Protein AF-X1AXU0-F1 (afdb_monomer_lite)

Organism: NCBI:txid412755

Structure (mmCIF, N/CA/C/O backbone):
data_AF-X1AXU0-F1
#
_entry.id   AF-X1AXU0-F1
#
loop_
_atom_site.group_PDB
_atom_site.id
_atom_site.type_symbol
_atom_site.label_atom_id
_atom_site.label_alt_id
_atom_site.label_comp_id
_atom_site.label_asym_id
_atom_site.label_entity_id
_atom_site.label_seq_id
_atom_site.pdbx_PDB_ins_code
_atom_site.Cartn_x
_atom_site.Cartn_y
_atom_site.Cartn_z
_atom_site.occupancy
_atom_site.B_iso_or_equiv
_atom_site.auth_seq_id
_atom_site.auth_comp_id
_atom_site.auth_asym_id
_atom_site.auth_atom_id
_atom_site.pdbx_PDB_model_num
ATOM 1 N N . MET A 1 1 ? 32.198 12.340 8.528 1.00 33.16 1 MET A N 1
ATOM 2 C CA . MET A 1 1 ? 31.574 12.739 7.250 1.00 33.16 1 MET A CA 1
ATOM 3 C C . MET A 1 1 ? 30.071 12.574 7.411 1.00 33.16 1 MET A C 1
ATOM 5 O O . MET A 1 1 ? 29.582 11.455 7.395 1.00 33.16 1 MET A O 1
ATOM 9 N N . ALA A 1 2 ? 29.370 13.657 7.747 1.00 30.53 2 ALA A N 1
ATOM 10 C CA . ALA A 1 2 ? 27.934 13.627 8.004 1.00 30.53 2 ALA A CA 1
ATOM 11 C C . ALA A 1 2 ? 27.194 13.727 6.665 1.00 30.53 2 ALA A C 1
ATOM 13 O O . ALA A 1 2 ? 27.225 14.778 6.027 1.00 30.53 2 ALA A O 1
ATOM 14 N N . LEU A 1 3 ? 26.563 12.637 6.222 1.00 32.59 3 LEU A N 1
ATOM 15 C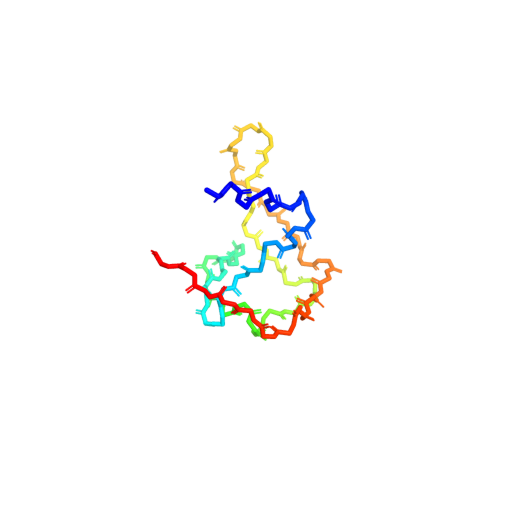 CA . LEU A 1 3 ? 25.643 12.696 5.091 1.00 32.59 3 LEU A CA 1
ATOM 16 C C . LEU A 1 3 ? 24.315 13.272 5.600 1.00 32.59 3 LEU A C 1
ATOM 18 O O . LEU A 1 3 ? 23.495 12.577 6.197 1.00 32.59 3 LEU A O 1
ATOM 22 N N . LEU A 1 4 ? 24.137 14.575 5.394 1.00 39.31 4 LEU A N 1
ATOM 23 C CA . LEU A 1 4 ? 22.843 15.251 5.433 1.00 39.31 4 LEU A CA 1
ATOM 24 C C . LEU A 1 4 ? 21.947 14.628 4.348 1.00 39.31 4 LEU A C 1
ATOM 26 O O . LEU A 1 4 ? 21.980 15.060 3.200 1.00 39.31 4 LEU A O 1
ATOM 30 N N . ALA A 1 5 ? 21.174 13.593 4.680 1.00 42.03 5 ALA A N 1
ATOM 31 C CA . ALA A 1 5 ? 20.147 13.079 3.777 1.00 42.03 5 ALA A CA 1
ATOM 32 C C . ALA A 1 5 ? 18.966 14.077 3.753 1.00 42.03 5 ALA A C 1
ATOM 34 O O . ALA A 1 5 ? 18.364 14.331 4.802 1.00 42.03 5 ALA A O 1
ATOM 35 N N . PRO A 1 6 ? 18.636 14.700 2.606 1.00 40.50 6 PRO A N 1
ATOM 36 C CA . PRO A 1 6 ? 17.590 15.715 2.534 1.00 40.50 6 PRO A CA 1
ATOM 37 C C . PRO A 1 6 ? 16.193 15.117 2.774 1.00 40.50 6 PRO A C 1
ATOM 39 O O . PRO A 1 6 ? 15.926 13.950 2.491 1.00 40.50 6 PRO A O 1
ATOM 42 N N . ARG A 1 7 ? 15.269 15.952 3.270 1.00 43.12 7 ARG A N 1
ATOM 43 C CA . ARG A 1 7 ? 13.899 15.623 3.728 1.00 43.12 7 ARG A CA 1
ATOM 44 C C . ARG A 1 7 ? 12.920 15.085 2.657 1.00 43.12 7 ARG A C 1
ATOM 46 O O . ARG A 1 7 ? 11.732 14.997 2.940 1.00 43.12 7 ARG A O 1
ATOM 53 N N . ASN A 1 8 ? 13.379 14.673 1.471 1.00 43.44 8 ASN A N 1
ATOM 54 C CA . ASN A 1 8 ? 12.523 14.287 0.332 1.00 43.44 8 ASN A CA 1
ATOM 55 C C . ASN A 1 8 ? 12.565 12.787 -0.017 1.00 43.44 8 ASN A C 1
ATOM 57 O O . ASN A 1 8 ? 12.232 12.388 -1.135 1.00 43.44 8 ASN A O 1
ATOM 61 N N . HIS A 1 9 ? 12.952 11.918 0.920 1.00 50.28 9 HIS A N 1
ATOM 62 C CA . HIS A 1 9 ? 12.765 10.482 0.729 1.00 50.28 9 HIS A CA 1
ATOM 63 C C . HIS A 1 9 ? 11.271 10.158 0.814 1.00 50.28 9 HIS A C 1
ATOM 65 O O . HIS A 1 9 ? 10.738 9.959 1.903 1.00 50.28 9 HIS A O 1
ATOM 71 N N . ALA A 1 10 ? 10.599 10.073 -0.336 1.00 54.91 10 ALA A N 1
ATOM 72 C CA . ALA A 1 10 ? 9.374 9.296 -0.456 1.00 54.91 10 ALA A CA 1
ATOM 73 C C . ALA A 1 10 ? 9.669 7.894 0.106 1.00 54.91 10 ALA A C 1
ATOM 75 O O . ALA A 1 10 ? 10.403 7.109 -0.503 1.00 54.91 10 ALA A O 1
ATOM 76 N N . LYS A 1 11 ? 9.216 7.645 1.340 1.00 72.81 11 LYS A N 1
ATOM 77 C CA . LYS A 1 11 ? 9.454 6.399 2.066 1.00 72.81 11 LYS A CA 1
ATOM 78 C C . LYS A 1 11 ? 8.605 5.322 1.406 1.00 72.81 11 LYS A C 1
ATOM 80 O O . LYS A 1 11 ? 7.420 5.196 1.690 1.00 72.81 11 LYS A O 1
ATOM 85 N N . CYS A 1 12 ? 9.205 4.593 0.477 1.00 85.44 12 CYS A N 1
ATOM 86 C CA . CYS A 1 12 ? 8.573 3.434 -0.132 1.00 85.44 12 CYS A CA 1
ATOM 87 C C . CYS A 1 12 ? 8.670 2.224 0.779 1.00 85.44 12 CYS A C 1
ATOM 89 O O . CYS A 1 12 ? 9.574 2.116 1.606 1.00 85.44 12 CYS A O 1
ATOM 91 N N . GLN A 1 13 ? 7.746 1.295 0.575 1.00 89.00 13 GLN A N 1
ATOM 92 C CA . GLN A 1 13 ? 7.816 -0.018 1.187 1.00 89.00 13 GLN A CA 1
ATOM 93 C C . GLN A 1 13 ? 8.567 -0.981 0.273 1.00 89.00 13 GLN A C 1
ATOM 95 O O . GLN A 1 13 ? 8.581 -0.834 -0.950 1.00 89.00 13 GLN A O 1
ATOM 100 N N . ARG A 1 14 ? 9.184 -1.990 0.885 1.00 91.62 14 ARG A N 1
ATOM 101 C CA . ARG A 1 14 ? 9.802 -3.100 0.165 1.00 91.62 14 ARG A CA 1
ATOM 102 C C . ARG A 1 14 ? 8.737 -3.869 -0.629 1.00 91.62 14 ARG A C 1
ATOM 104 O O . ARG A 1 14 ? 7.627 -4.084 -0.147 1.00 91.62 14 ARG A O 1
ATOM 111 N N . LYS A 1 15 ? 9.104 -4.356 -1.816 1.00 91.06 15 LYS A N 1
ATOM 112 C CA . LYS A 1 15 ? 8.290 -5.319 -2.573 1.00 91.06 15 LYS A CA 1
ATOM 113 C C . LYS A 1 15 ? 7.935 -6.539 -1.708 1.00 91.06 15 LYS A C 1
ATOM 115 O O . LYS A 1 15 ? 8.804 -7.080 -1.020 1.00 91.06 15 LYS A O 1
ATOM 120 N N . GLY A 1 16 ? 6.677 -6.969 -1.754 1.00 93.38 16 GLY A N 1
ATOM 121 C CA . GLY A 1 16 ? 6.132 -8.063 -0.956 1.00 93.38 16 GLY A CA 1
ATOM 122 C C . GLY A 1 16 ? 5.679 -7.666 0.452 1.00 93.38 16 GLY A C 1
ATOM 123 O O . GLY A 1 16 ? 5.160 -8.525 1.166 1.00 93.38 16 GLY A O 1
ATOM 124 N N . SER A 1 17 ? 5.848 -6.403 0.867 1.00 93.62 17 SER A N 1
ATOM 125 C CA . SER A 1 17 ? 5.254 -5.903 2.112 1.00 93.62 17 SER A CA 1
ATOM 126 C C . SER A 1 17 ? 3.736 -6.085 2.096 1.00 93.62 17 SER A C 1
ATOM 128 O O . SER A 1 17 ? 3.091 -5.874 1.070 1.00 93.62 17 SER A O 1
ATOM 130 N N . LEU A 1 18 ? 3.169 -6.473 3.239 1.00 96.00 18 LEU A N 1
ATOM 131 C CA . LEU A 1 18 ? 1.737 -6.731 3.375 1.00 96.00 18 LEU A CA 1
ATOM 132 C C . LEU A 1 18 ? 0.995 -5.483 3.857 1.00 96.00 18 LEU A C 1
ATOM 134 O O . LEU A 1 18 ? 1.391 -4.860 4.840 1.00 96.00 18 LEU A O 1
ATOM 138 N N . VAL A 1 19 ? -0.113 -5.180 3.193 1.00 95.31 19 VAL A N 1
ATOM 139 C CA . VAL A 1 19 ? -1.098 -4.168 3.574 1.00 95.31 19 VAL A CA 1
ATOM 140 C C . VAL A 1 19 ? -2.329 -4.882 4.125 1.00 95.31 19 VAL A C 1
ATOM 142 O O . VAL A 1 19 ? -2.812 -5.846 3.527 1.00 95.31 19 VAL A O 1
ATOM 145 N N . THR A 1 20 ? -2.833 -4.421 5.269 1.00 96.56 20 THR A N 1
ATOM 146 C CA . THR A 1 20 ? -4.066 -4.946 5.871 1.00 96.56 20 THR A CA 1
ATOM 147 C C . THR A 1 20 ? -5.272 -4.202 5.303 1.00 96.56 20 THR A C 1
ATOM 149 O O . THR A 1 20 ? -5.405 -2.988 5.473 1.00 96.56 20 THR A O 1
ATOM 152 N N . LEU A 1 21 ? -6.149 -4.941 4.629 1.00 95.94 21 LEU A N 1
ATOM 153 C CA . LEU A 1 21 ? -7.411 -4.445 4.094 1.00 95.94 21 LEU A CA 1
ATOM 154 C C . LEU A 1 21 ? -8.450 -4.285 5.212 1.00 95.94 21 LEU A C 1
ATOM 156 O O . LEU A 1 21 ? -8.347 -4.919 6.264 1.00 95.94 21 LEU A O 1
ATOM 160 N N . SER A 1 22 ? -9.483 -3.474 4.983 1.00 95.56 22 SER A N 1
ATOM 161 C CA . SER A 1 22 ? -10.529 -3.226 5.988 1.00 95.56 22 SER A CA 1
ATOM 162 C C . SER A 1 22 ? -11.374 -4.458 6.326 1.00 95.56 22 SER A C 1
ATOM 164 O O . SER A 1 22 ? -11.907 -4.560 7.426 1.00 95.56 22 SER A O 1
ATOM 166 N N . ASN A 1 23 ? -11.421 -5.444 5.428 1.00 93.75 23 ASN A N 1
ATOM 167 C CA . ASN A 1 23 ? -12.044 -6.749 5.664 1.00 93.75 23 ASN A CA 1
ATOM 168 C C . ASN A 1 23 ? -11.155 -7.728 6.465 1.00 93.75 23 ASN A C 1
ATOM 170 O O . ASN A 1 23 ? -11.511 -8.895 6.615 1.00 93.75 23 ASN A O 1
ATOM 174 N N . GLY A 1 24 ? -9.984 -7.285 6.936 1.00 92.69 24 GLY A N 1
ATOM 175 C CA . GLY A 1 24 ? -9.034 -8.091 7.706 1.00 92.69 24 GLY A CA 1
ATOM 176 C C . GLY A 1 24 ? -8.103 -8.975 6.867 1.00 92.69 24 GLY A C 1
ATOM 177 O O . GLY A 1 24 ? -7.167 -9.561 7.416 1.00 92.69 24 GLY A O 1
ATOM 178 N N . LEU A 1 25 ? -8.303 -9.058 5.546 1.00 95.56 25 LEU A N 1
ATOM 179 C CA . LEU A 1 25 ? -7.383 -9.761 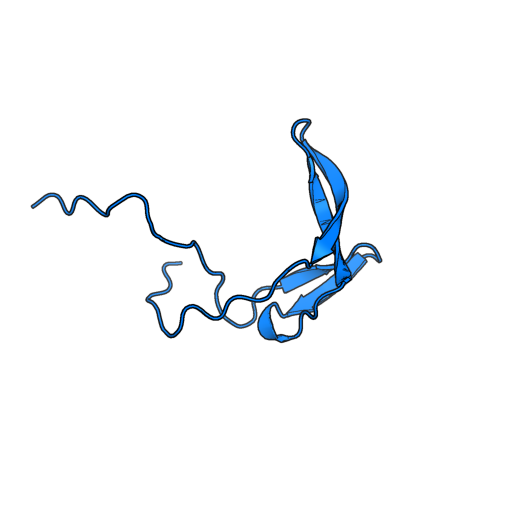4.653 1.00 95.56 25 LEU A CA 1
ATOM 180 C C . LEU A 1 25 ? -6.084 -8.972 4.465 1.00 95.56 25 LEU A C 1
ATOM 182 O O . LEU A 1 25 ? -6.003 -7.769 4.716 1.00 95.56 25 LEU A O 1
ATOM 186 N N . ARG A 1 26 ? -5.045 -9.664 3.993 1.00 96.62 26 ARG A N 1
ATOM 187 C CA . ARG A 1 26 ? -3.752 -9.057 3.671 1.00 96.62 26 ARG A CA 1
ATOM 188 C C . ARG A 1 26 ? -3.464 -9.182 2.189 1.00 96.62 26 ARG A C 1
ATOM 190 O O . ARG A 1 26 ? -3.662 -10.243 1.602 1.00 96.62 26 ARG A O 1
ATOM 197 N N . LYS A 1 27 ? -2.944 -8.105 1.617 1.00 95.81 27 LYS A N 1
ATOM 198 C CA . LYS A 1 27 ? -2.571 -8.003 0.206 1.00 95.81 27 LYS A CA 1
ATOM 199 C C . LYS A 1 27 ? -1.127 -7.527 0.108 1.00 95.81 27 LYS A C 1
ATOM 201 O O . LYS A 1 27 ? -0.686 -6.767 0.969 1.00 95.81 27 LYS A O 1
ATOM 206 N N . LYS A 1 28 ? -0.363 -7.981 -0.887 1.00 97.38 28 LYS A N 1
ATOM 207 C CA . LYS A 1 28 ? 0.970 -7.406 -1.118 1.00 97.38 28 LYS A CA 1
ATOM 208 C C . LYS A 1 28 ? 0.814 -5.988 -1.654 1.00 97.38 28 LYS A C 1
ATOM 210 O O . LYS A 1 28 ? -0.125 -5.720 -2.397 1.00 97.38 28 LYS A O 1
ATOM 215 N N . ILE A 1 29 ? 1.745 -5.104 -1.309 1.00 94.56 29 ILE A N 1
ATOM 216 C CA . ILE A 1 29 ? 1.689 -3.703 -1.734 1.00 94.56 29 ILE A CA 1
ATOM 217 C C . ILE A 1 29 ? 1.704 -3.554 -3.260 1.00 94.56 29 ILE A C 1
ATOM 219 O O . ILE A 1 29 ? 1.016 -2.687 -3.786 1.00 94.56 29 ILE A O 1
ATOM 223 N N . GLU A 1 30 ? 2.428 -4.419 -3.978 1.00 94.88 30 GLU A N 1
ATOM 224 C CA . GLU A 1 30 ? 2.434 -4.426 -5.447 1.00 94.88 30 GLU A CA 1
ATOM 225 C C . GLU A 1 30 ? 1.112 -4.887 -6.080 1.00 94.88 30 GLU A C 1
ATOM 227 O O . GLU A 1 30 ? 0.886 -4.607 -7.253 1.00 94.88 30 GLU A O 1
ATOM 232 N N . ASP A 1 31 ? 0.250 -5.565 -5.319 1.00 96.56 31 ASP A N 1
ATOM 233 C CA . ASP A 1 31 ? -1.043 -6.058 -5.798 1.00 96.56 31 ASP A CA 1
ATOM 234 C C . ASP A 1 31 ? -2.189 -5.082 -5.452 1.00 96.56 31 ASP A C 1
ATOM 236 O O . ASP A 1 31 ? -3.319 -5.271 -5.910 1.00 96.56 31 ASP A O 1
ATOM 240 N N . CYS A 1 32 ? -1.944 -4.062 -4.619 1.00 95.69 32 CYS A N 1
ATOM 241 C CA . CYS A 1 32 ? -2.940 -3.052 -4.253 1.00 95.69 32 CYS A CA 1
ATOM 242 C C . CYS A 1 32 ? -3.423 -2.268 -5.480 1.00 95.69 32 CYS A C 1
ATOM 244 O O . CYS A 1 32 ? -2.640 -1.937 -6.366 1.00 95.69 32 CYS A O 1
ATOM 246 N N . VAL A 1 33 ? -4.718 -1.953 -5.511 1.00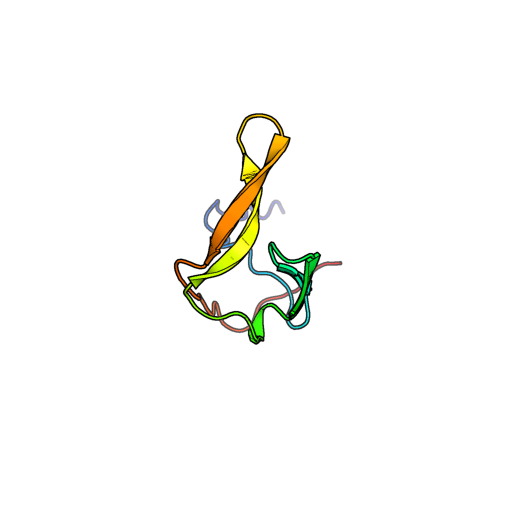 96.88 33 VAL A N 1
ATOM 247 C CA . VAL A 1 33 ? -5.347 -1.137 -6.560 1.00 96.88 33 VAL A CA 1
ATOM 248 C C . VAL A 1 33 ? -5.987 0.114 -5.954 1.00 96.88 33 VAL A C 1
ATOM 250 O O . VAL A 1 33 ? -6.252 0.160 -4.753 1.00 96.88 33 VAL A O 1
ATOM 253 N N . ILE A 1 34 ? -6.226 1.140 -6.774 1.00 97.38 34 ILE A N 1
ATOM 254 C CA . ILE A 1 34 ? -6.999 2.321 -6.357 1.00 97.38 34 ILE A CA 1
ATOM 255 C C . ILE A 1 34 ? -8.385 1.865 -5.874 1.00 97.38 34 ILE A C 1
ATOM 257 O O . ILE A 1 34 ? -8.938 0.895 -6.387 1.00 97.38 34 ILE A O 1
ATOM 261 N N . ASP A 1 35 ? -8.907 2.555 -4.861 1.00 97.19 35 ASP A N 1
ATOM 262 C CA . ASP A 1 35 ? -10.147 2.247 -4.142 1.00 97.19 35 ASP A CA 1
ATOM 263 C C . ASP A 1 35 ? -10.133 0.953 -3.297 1.00 97.19 35 ASP A C 1
ATOM 265 O O . ASP A 1 35 ? -11.132 0.666 -2.630 1.00 97.19 35 ASP A O 1
ATOM 269 N N . ASP A 1 36 ? -9.008 0.223 -3.197 1.00 96.94 36 ASP A N 1
ATOM 270 C CA . ASP A 1 36 ? -8.849 -0.808 -2.159 1.00 96.94 36 ASP A CA 1
ATOM 271 C C . ASP A 1 36 ? -9.065 -0.174 -0.773 1.00 96.94 36 ASP A C 1
ATOM 273 O O . ASP A 1 36 ? -8.436 0.829 -0.416 1.00 96.94 36 ASP A O 1
ATOM 277 N N . LYS A 1 37 ? -9.946 -0.782 0.026 1.00 97.81 37 LYS A N 1
ATOM 278 C CA . LYS A 1 37 ? -10.227 -0.351 1.397 1.00 97.81 37 LYS A CA 1
ATOM 279 C C . LYS A 1 37 ? -9.191 -0.926 2.357 1.00 97.81 37 LYS A C 1
ATOM 281 O O . LYS A 1 37 ? -9.024 -2.143 2.449 1.00 97.81 37 LYS A O 1
ATOM 286 N N . VAL A 1 38 ? -8.515 -0.058 3.098 1.00 96.69 38 VAL A N 1
ATOM 287 C CA . VAL A 1 38 ? -7.391 -0.385 3.985 1.00 96.69 38 VAL A CA 1
ATOM 288 C C . VAL A 1 38 ? -7.643 0.108 5.401 1.00 96.69 38 VAL A C 1
ATOM 290 O O . VAL A 1 38 ? -8.377 1.071 5.617 1.00 96.69 38 VAL A O 1
ATOM 293 N N . ILE A 1 39 ? -6.997 -0.533 6.373 1.00 95.50 39 ILE A N 1
ATOM 294 C CA . ILE A 1 39 ? -6.987 -0.046 7.754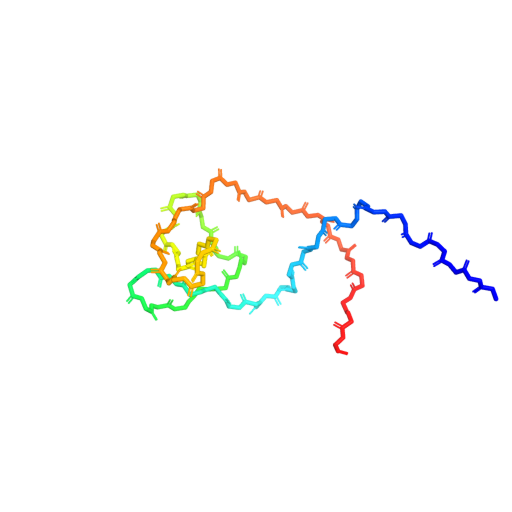 1.00 95.50 39 ILE A CA 1
ATOM 295 C C . ILE A 1 39 ? -5.899 1.021 7.888 1.00 95.50 39 ILE A C 1
ATOM 297 O O . ILE A 1 39 ? -4.736 0.781 7.567 1.00 95.50 39 ILE A O 1
ATOM 301 N N . SER A 1 40 ? -6.276 2.200 8.374 1.00 94.06 40 SER A N 1
ATOM 302 C CA . SER A 1 40 ? -5.373 3.305 8.705 1.00 94.06 40 SER A CA 1
ATOM 303 C C . SER A 1 40 ? -5.475 3.667 10.182 1.00 94.06 40 SER A C 1
ATOM 305 O O . SER A 1 40 ? -6.426 3.282 10.855 1.00 94.06 40 SER A O 1
ATOM 307 N N . LEU A 1 41 ? -4.500 4.426 10.677 1.00 93.25 41 LEU A N 1
ATOM 308 C CA . LEU A 1 41 ? -4.573 5.076 11.983 1.00 93.25 41 LEU A CA 1
ATOM 309 C C . LEU A 1 41 ? -4.899 6.555 11.781 1.00 93.25 41 LEU A C 1
ATOM 311 O O . LEU A 1 41 ? -4.245 7.222 10.975 1.00 93.25 41 LEU A O 1
ATOM 315 N N . ASN A 1 42 ? -5.905 7.059 12.492 1.00 92.62 42 ASN A N 1
ATOM 316 C CA . ASN A 1 42 ? -6.206 8.489 12.520 1.00 92.62 42 ASN A CA 1
ATOM 317 C C . ASN A 1 42 ? -5.276 9.239 13.502 1.00 92.62 42 ASN A C 1
ATOM 319 O O . ASN A 1 42 ? -4.400 8.655 14.141 1.00 92.62 42 ASN A O 1
ATOM 323 N N . THR A 1 43 ? -5.481 10.549 13.657 1.00 94.12 43 THR A N 1
ATOM 324 C CA . THR A 1 43 ? -4.708 11.404 14.581 1.00 94.12 43 THR A CA 1
ATOM 325 C C . THR A 1 43 ? -4.881 11.054 16.061 1.00 94.12 43 THR A C 1
ATOM 327 O O . THR A 1 43 ? -4.107 11.529 16.887 1.00 94.12 43 THR A O 1
ATOM 330 N N . HIS A 1 44 ? -5.873 10.232 16.401 1.00 95.50 44 HIS A N 1
ATOM 331 C CA . HIS A 1 44 ? -6.169 9.761 17.753 1.00 95.50 44 HIS A CA 1
ATOM 332 C C . HIS A 1 44 ? -5.685 8.320 17.996 1.00 95.50 44 HIS A C 1
ATOM 334 O O . HIS A 1 44 ? -5.986 7.747 19.038 1.00 95.50 44 HIS A O 1
ATOM 340 N N . ASN A 1 45 ? -4.903 7.743 17.070 1.00 92.00 45 ASN A N 1
ATOM 341 C CA . ASN A 1 45 ? -4.447 6.346 17.088 1.00 92.00 45 ASN A CA 1
ATOM 342 C C . ASN A 1 45 ? -5.584 5.310 17.038 1.00 92.00 45 ASN A C 1
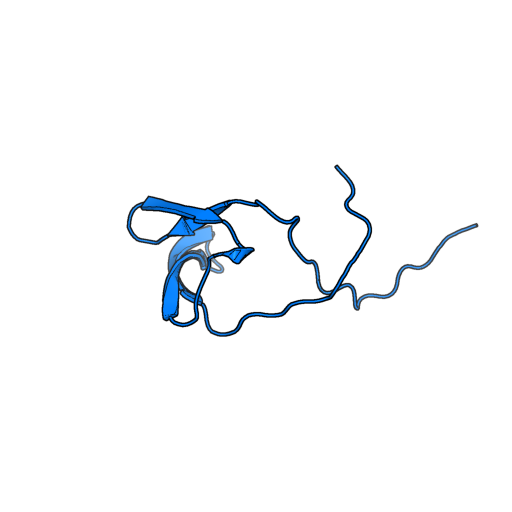ATOM 344 O O . ASN A 1 45 ? -5.417 4.175 17.486 1.00 92.00 45 ASN A O 1
ATOM 348 N N . GLU A 1 46 ? -6.726 5.675 16.468 1.00 94.81 46 GLU A N 1
ATOM 349 C CA . GLU A 1 46 ? -7.840 4.758 16.256 1.00 94.81 46 GLU A CA 1
ATOM 350 C C . GLU A 1 46 ? -7.754 4.147 14.859 1.00 94.81 46 GLU A C 1
ATOM 352 O O . GLU A 1 46 ? -7.378 4.814 13.888 1.00 94.81 46 GLU A O 1
ATOM 357 N N . PHE A 1 47 ? -8.127 2.872 14.755 1.00 93.50 47 PHE A N 1
ATOM 358 C CA . PHE A 1 47 ? -8.231 2.200 13.468 1.00 93.50 47 PHE A CA 1
ATOM 359 C C . PHE A 1 47 ? -9.456 2.701 12.707 1.00 93.50 47 PHE A C 1
ATOM 361 O O . PHE A 1 47 ? -10.585 2.589 13.182 1.00 93.50 47 PHE A O 1
ATOM 368 N N . VAL A 1 48 ? -9.227 3.215 11.504 1.00 95.25 48 VAL A N 1
ATOM 369 C CA . VAL A 1 48 ? -10.267 3.717 10.603 1.00 95.25 48 VAL A CA 1
ATOM 370 C C . VAL A 1 48 ? -10.142 3.066 9.229 1.00 95.25 48 VAL A C 1
ATOM 372 O O . VAL A 1 48 ? -9.043 2.716 8.792 1.00 95.25 48 VAL A O 1
ATOM 375 N N . GLU A 1 49 ? -11.268 2.902 8.538 1.00 96.69 49 GLU A N 1
ATOM 376 C CA . GLU A 1 49 ? -11.264 2.509 7.128 1.00 96.69 49 GLU A CA 1
ATOM 377 C C . GLU A 1 49 ? -10.877 3.716 6.262 1.00 96.69 49 GLU A C 1
ATOM 379 O O . GLU A 1 49 ? -11.485 4.781 6.350 1.00 96.69 49 GLU A O 1
ATOM 384 N N . SER A 1 50 ? -9.885 3.520 5.398 1.00 96.25 50 SER A N 1
ATOM 385 C CA . SER A 1 50 ? -9.464 4.465 4.362 1.00 96.25 50 SER A CA 1
ATOM 386 C C . SER A 1 50 ? -9.440 3.764 3.011 1.00 96.25 50 SER A C 1
ATOM 388 O O . SER A 1 50 ? -9.539 2.541 2.932 1.00 96.25 50 SER A O 1
ATOM 390 N N . LYS A 1 51 ? -9.254 4.526 1.933 1.00 96.75 51 LYS A N 1
ATOM 391 C CA . LYS A 1 51 ? -9.085 3.975 0.588 1.00 96.75 51 LYS A CA 1
ATOM 392 C C . LYS A 1 51 ? -7.742 4.353 -0.019 1.00 96.75 51 LYS A C 1
ATOM 394 O O . LYS A 1 51 ? -7.227 5.440 0.242 1.00 96.75 51 LYS A O 1
ATOM 399 N N . VAL A 1 52 ? -7.197 3.469 -0.847 1.00 95.88 52 VAL A N 1
ATOM 400 C CA . VAL A 1 52 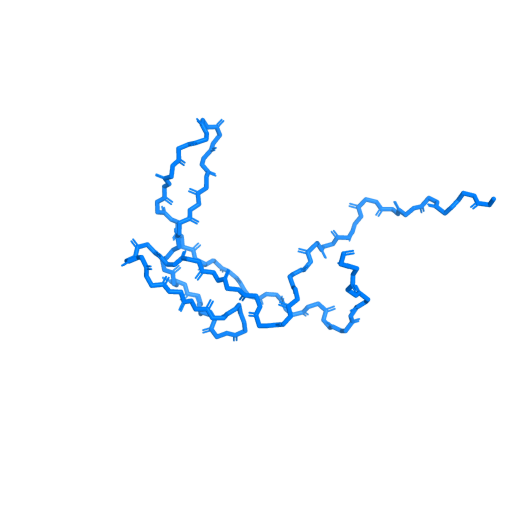? -6.037 3.781 -1.687 1.00 95.88 52 VAL A CA 1
ATOM 401 C C . VAL A 1 52 ? -6.454 4.818 -2.728 1.00 95.88 52 VAL A C 1
ATOM 403 O O . VAL A 1 52 ? -7.381 4.585 -3.499 1.00 95.88 52 VAL A O 1
ATOM 406 N N . ILE A 1 53 ? -5.781 5.967 -2.737 1.00 96.88 53 ILE A N 1
ATOM 407 C CA . ILE A 1 53 ? -6.085 7.078 -3.655 1.00 96.88 53 ILE A CA 1
ATOM 408 C C . ILE A 1 53 ? -5.128 7.157 -4.846 1.00 96.88 53 ILE A C 1
ATOM 410 O O . ILE A 1 53 ? -5.478 7.754 -5.857 1.00 96.88 53 ILE A O 1
ATOM 414 N N . ASP A 1 54 ? -3.931 6.583 -4.720 1.00 94.62 54 ASP A N 1
ATOM 415 C CA . ASP A 1 54 ? -2.889 6.627 -5.742 1.00 94.62 54 ASP A CA 1
ATOM 416 C C . ASP A 1 54 ? -1.884 5.480 -5.540 1.00 94.62 54 ASP A C 1
ATOM 418 O O . ASP A 1 54 ? -1.755 4.939 -4.434 1.00 94.62 54 ASP A O 1
ATOM 422 N N . ILE A 1 55 ? -1.167 5.118 -6.605 1.00 92.31 55 ILE A N 1
ATOM 423 C CA . ILE A 1 55 ? -0.141 4.073 -6.623 1.00 92.31 55 ILE A CA 1
ATOM 424 C C . ILE A 1 55 ? 1.131 4.643 -7.238 1.00 92.31 55 ILE A C 1
ATOM 426 O O . ILE A 1 55 ? 1.218 4.884 -8.440 1.00 92.31 55 ILE A O 1
ATOM 430 N N . ILE A 1 56 ? 2.159 4.789 -6.406 1.00 91.06 56 ILE A N 1
ATOM 431 C CA . ILE A 1 56 ? 3.420 5.412 -6.805 1.00 91.06 56 ILE A CA 1
ATOM 432 C C . ILE A 1 56 ? 4.533 4.362 -6.841 1.00 91.06 56 ILE A C 1
ATOM 434 O O . ILE A 1 56 ? 4.931 3.817 -5.809 1.00 91.06 56 ILE A O 1
ATOM 438 N N . ASN A 1 57 ? 5.092 4.127 -8.030 1.00 89.56 57 ASN A N 1
ATOM 439 C CA . ASN A 1 57 ? 6.308 3.336 -8.208 1.00 89.56 57 ASN A CA 1
ATOM 440 C C . ASN A 1 57 ? 7.535 4.260 -8.260 1.00 89.56 57 ASN A C 1
ATOM 442 O O . ASN A 1 57 ? 7.778 4.930 -9.260 1.00 89.56 57 ASN A O 1
ATOM 446 N N . ASN A 1 58 ? 8.336 4.267 -7.192 1.00 88.19 58 ASN A N 1
ATOM 447 C CA . ASN A 1 58 ? 9.533 5.112 -7.077 1.00 88.19 58 ASN A CA 1
ATOM 448 C C . ASN A 1 58 ? 10.833 4.439 -7.556 1.00 88.19 58 ASN A C 1
ATOM 450 O O . ASN A 1 58 ? 11.927 4.866 -7.163 1.00 88.19 58 ASN A O 1
ATOM 454 N N . GLY A 1 59 ? 10.718 3.398 -8.386 1.00 88.69 59 GLY A N 1
ATOM 455 C CA . GLY A 1 59 ? 11.847 2.673 -8.955 1.00 88.69 59 GLY A CA 1
ATOM 456 C C . GLY A 1 59 ? 12.581 1.798 -7.939 1.00 88.69 59 GLY A C 1
ATOM 457 O O . GLY A 1 59 ? 12.023 1.358 -6.933 1.00 88.69 59 GLY A O 1
ATOM 458 N N . ILE A 1 60 ? 13.853 1.528 -8.224 1.00 88.12 60 ILE A N 1
ATOM 459 C CA . ILE A 1 60 ? 14.714 0.687 -7.390 1.00 88.12 60 ILE A CA 1
ATOM 460 C C . ILE A 1 60 ? 15.460 1.576 -6.396 1.00 88.12 60 ILE A C 1
ATOM 462 O O . ILE A 1 60 ? 16.057 2.581 -6.778 1.00 88.12 60 ILE A O 1
ATOM 466 N N . ARG A 1 61 ? 15.414 1.205 -5.114 1.00 86.31 61 ARG A N 1
ATOM 467 C CA . ARG A 1 61 ? 16.100 1.894 -4.016 1.00 86.31 61 ARG A CA 1
ATOM 468 C C . ARG A 1 61 ? 16.627 0.875 -3.017 1.00 86.31 61 ARG A C 1
ATOM 470 O O . ARG A 1 61 ? 16.056 -0.210 -2.892 1.00 86.31 61 ARG A O 1
ATOM 477 N N . ASP A 1 62 ? 17.670 1.251 -2.288 1.00 87.19 62 ASP A N 1
ATOM 478 C CA . ASP A 1 62 ? 18.200 0.432 -1.203 1.00 87.19 62 ASP A CA 1
ATOM 479 C C . ASP A 1 62 ? 17.146 0.228 -0.111 1.00 87.19 62 ASP A C 1
ATOM 481 O O . ASP A 1 62 ? 16.413 1.148 0.266 1.00 87.19 62 ASP A O 1
ATOM 485 N N . VAL A 1 63 ? 17.072 -1.001 0.398 1.00 83.69 63 VAL A N 1
ATOM 486 C CA . VAL A 1 63 ? 16.160 -1.387 1.476 1.00 83.69 63 VAL A CA 1
ATOM 487 C C . VAL A 1 63 ? 16.994 -1.770 2.686 1.00 83.69 63 VAL A C 1
ATOM 489 O O . VAL A 1 63 ? 17.705 -2.773 2.666 1.00 83.69 63 VAL A O 1
ATOM 492 N N . PHE A 1 64 ? 16.878 -0.982 3.748 1.00 79.94 64 PHE A N 1
ATOM 493 C CA . PHE A 1 64 ? 17.530 -1.246 5.027 1.00 79.94 64 PHE A CA 1
ATOM 494 C C . PHE A 1 64 ? 16.576 -2.045 5.924 1.00 79.94 64 PHE A C 1
ATOM 496 O O . PHE A 1 64 ? 15.371 -1.784 5.927 1.00 79.94 64 PHE A O 1
ATOM 503 N N . ARG A 1 65 ? 17.106 -3.046 6.631 1.00 62.31 65 ARG A N 1
ATOM 504 C CA . ARG A 1 65 ? 16.361 -3.916 7.550 1.00 62.31 65 ARG A CA 1
ATOM 505 C C . ARG A 1 65 ? 16.719 -3.596 8.991 1.00 62.31 65 ARG A C 1
ATOM 507 O O . ARG A 1 65 ? 17.916 -3.332 9.228 1.00 62.31 65 ARG A O 1
#

Secondary structure (DSSP, 8-state):
------TT---PPPTT-EEEBTTS-EEEGGG--TT-EEEEE-TTS-EEEEE--------------

Radius of gyration: 14.53 Å; chains: 1; bounding box: 44×26×27 Å

Sequence (65 aa):
MALLAPRNHAKCQRKGSLVTLSNGLRKKIEDCVIDDKVISLNTHNEFVESKVIDIINNGIRDVFR

pLDDT: mean 84.58, std 19.66, range [30.53, 97.81]

Foldseek 3Di:
DDPPDDPPPPDDDDFQDWFQFPVRDIDTLVRDDFQGWGWDQDPVRDTDIDTHHDRDDPDDDDDDD

InterPro domains:
  IPR036844 Hint domain superfamily [SSF51294] (12-65)